Protein AF-A0A0A2M6W3-F1 (afdb_monomer_lite)

Secondary structure (DSSP, 8-state):
------------HHHHHHHHHHHHHHHHHTTEEEEEEEETTEEEEEEEETTEEEEEEEEE-SSHHHHHHHHHHHHHHHHHHHHHHHHHHHHHHHHHHHHHHHHHHHHTSPPHHHHHTT-

Radius of gyration: 24.62 Å; chains: 1; bounding box: 58×24×76 Å

pLDDT: mean 80.93, std 17.04, range [29.39, 97.0]

Foldseek 3Di:
DDDDDPPPPDCDPVCLVVLVVVLVVLCVVVQWDWDWDDDQQKIKIFIDHPNHTPDIDIAGDPDNVVSSSVVSVVSSVVSVVVVVVVVVVVVVVVVVVVVVVVVVVVVPDDDPVRVVVPD

Structure (mmCIF, N/CA/C/O backbone):
data_AF-A0A0A2M6W3-F1
#
_entry.id   AF-A0A0A2M6W3-F1
#
loop_
_atom_site.group_PDB
_atom_site.id
_atom_site.type_symbol
_atom_site.label_atom_id
_atom_site.label_alt_id
_a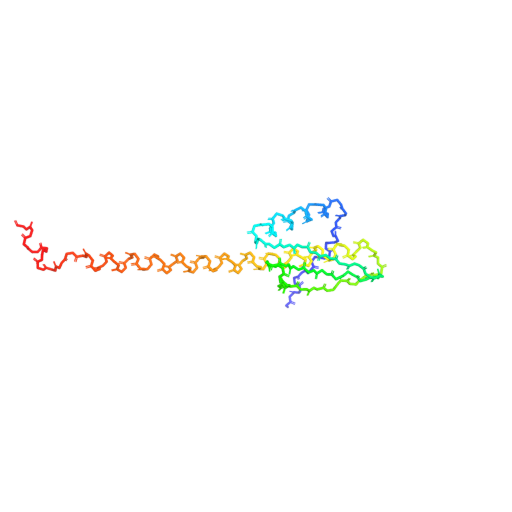tom_site.label_comp_id
_atom_site.label_asym_id
_atom_site.label_entity_id
_atom_site.label_seq_id
_atom_site.pdbx_PDB_ins_code
_atom_site.Cartn_x
_atom_site.Cartn_y
_atom_site.Cartn_z
_atom_site.occupancy
_atom_site.B_iso_or_equiv
_atom_site.auth_seq_id
_atom_site.auth_comp_id
_atom_site.auth_asym_id
_atom_site.auth_atom_id
_atom_site.pdbx_PDB_model_num
ATOM 1 N N . MET A 1 1 ? 28.225 7.339 16.001 1.00 35.69 1 MET A N 1
ATOM 2 C CA . MET A 1 1 ? 26.813 7.224 15.587 1.00 35.69 1 MET A CA 1
ATOM 3 C C . MET A 1 1 ? 26.833 6.336 14.357 1.00 35.69 1 MET A C 1
ATOM 5 O O . MET A 1 1 ? 27.232 6.792 13.294 1.00 35.69 1 MET A O 1
ATOM 9 N N . GLU A 1 2 ? 26.630 5.038 14.554 1.00 29.41 2 GLU A N 1
ATOM 10 C CA . GLU A 1 2 ? 26.748 4.048 13.483 1.00 29.41 2 GLU A CA 1
ATOM 11 C C . GLU A 1 2 ? 25.513 4.135 12.583 1.00 29.41 2 GLU A C 1
ATOM 13 O O . GLU A 1 2 ? 24.378 4.094 13.060 1.00 29.41 2 GLU A O 1
ATOM 18 N N . LEU A 1 3 ? 25.743 4.314 11.279 1.00 31.62 3 LEU A N 1
ATOM 19 C CA . LEU A 1 3 ? 24.726 4.156 10.247 1.00 31.62 3 LEU A CA 1
ATOM 20 C C . LEU A 1 3 ? 24.289 2.691 10.261 1.00 31.62 3 LEU A C 1
ATOM 22 O O . LEU A 1 3 ? 24.940 1.840 9.658 1.00 31.62 3 LEU A O 1
ATOM 26 N N . HIS A 1 4 ? 23.201 2.395 10.970 1.00 29.39 4 HIS A N 1
ATOM 27 C CA . HIS A 1 4 ? 22.538 1.110 10.834 1.00 29.39 4 HIS A CA 1
ATOM 28 C C . HIS A 1 4 ? 22.163 0.921 9.363 1.00 29.39 4 HIS A C 1
ATOM 30 O O . HIS A 1 4 ? 21.438 1.716 8.765 1.00 29.39 4 HIS A O 1
ATOM 36 N N . SER A 1 5 ? 22.763 -0.123 8.804 1.00 35.66 5 SER A N 1
ATOM 37 C CA . SER A 1 5 ? 22.627 -0.657 7.460 1.00 35.66 5 SER A CA 1
ATOM 38 C C . SER A 1 5 ? 21.225 -0.480 6.879 1.00 35.66 5 SER A C 1
ATOM 40 O O . SER A 1 5 ? 20.298 -1.219 7.215 1.00 35.66 5 SER A O 1
ATOM 42 N N . VAL A 1 6 ? 21.094 0.430 5.912 1.00 36.81 6 VAL A N 1
ATOM 43 C CA . VAL A 1 6 ? 20.146 0.214 4.819 1.00 36.81 6 VAL A CA 1
ATOM 44 C C . VAL A 1 6 ? 20.698 -0.994 4.073 1.00 36.81 6 VAL A C 1
ATOM 46 O O . VAL A 1 6 ? 21.624 -0.863 3.275 1.00 36.81 6 VAL A O 1
ATOM 49 N N . ASN A 1 7 ? 20.223 -2.190 4.425 1.00 35.59 7 ASN A N 1
ATOM 50 C CA . ASN A 1 7 ? 20.532 -3.393 3.672 1.00 35.59 7 ASN A CA 1
ATOM 51 C C . ASN A 1 7 ? 20.148 -3.120 2.214 1.00 35.59 7 ASN A C 1
ATOM 53 O O . ASN A 1 7 ? 18.969 -3.030 1.877 1.00 35.59 7 ASN A O 1
ATOM 57 N N . ASN A 1 8 ? 21.160 -2.986 1.351 1.00 40.25 8 ASN A N 1
ATOM 58 C CA . ASN A 1 8 ? 21.045 -3.098 -0.102 1.00 40.25 8 ASN A CA 1
ATOM 59 C C . ASN A 1 8 ? 20.730 -4.561 -0.462 1.00 40.25 8 ASN A C 1
ATOM 61 O O . ASN A 1 8 ? 21.446 -5.210 -1.224 1.00 40.25 8 ASN A O 1
ATOM 65 N N . GLU A 1 9 ? 19.677 -5.116 0.132 1.00 41.66 9 GLU A N 1
ATOM 66 C CA . GLU A 1 9 ? 19.131 -6.399 -0.269 1.00 41.66 9 GLU A CA 1
ATOM 67 C C . GLU A 1 9 ? 18.377 -6.158 -1.570 1.00 41.66 9 GLU A C 1
ATOM 69 O O . GLU A 1 9 ? 17.211 -5.766 -1.607 1.00 41.66 9 GLU A O 1
ATOM 74 N N . TYR A 1 10 ? 19.101 -6.327 -2.673 1.00 51.00 10 TYR A N 1
ATOM 75 C CA . TYR A 1 10 ? 18.499 -6.494 -3.980 1.00 51.00 10 TYR A CA 1
ATOM 76 C C . TYR A 1 10 ? 17.445 -7.596 -3.864 1.00 51.00 10 TYR A C 1
ATOM 78 O O . TYR A 1 10 ? 17.791 -8.747 -3.598 1.00 51.00 10 TYR A O 1
ATOM 86 N N . VAL A 1 11 ? 16.171 -7.241 -4.055 1.00 52.31 11 VAL A N 1
ATOM 87 C CA . VAL A 1 11 ? 15.075 -8.213 -4.137 1.00 52.31 11 VAL A CA 1
ATOM 88 C C . VAL A 1 11 ? 15.461 -9.219 -5.214 1.00 52.31 11 VAL A C 1
ATOM 90 O O . VAL A 1 11 ? 15.541 -8.872 -6.399 1.00 52.31 11 VAL A O 1
ATOM 93 N N . ARG A 1 12 ? 15.760 -10.461 -4.815 1.00 56.00 12 ARG A N 1
ATOM 94 C CA . ARG A 1 12 ? 16.015 -11.531 -5.782 1.00 56.00 12 ARG A CA 1
ATOM 95 C C . ARG A 1 12 ? 14.742 -11.676 -6.608 1.00 56.00 12 ARG A C 1
ATOM 97 O O . ARG A 1 12 ? 13.654 -11.671 -6.048 1.00 56.00 12 ARG A O 1
ATOM 104 N N . LEU A 1 13 ? 14.846 -11.822 -7.930 1.00 56.00 13 LEU A N 1
ATOM 105 C CA . LEU A 1 13 ? 13.667 -11.922 -8.809 1.00 56.00 13 LEU A CA 1
ATOM 106 C C . LEU A 1 13 ? 12.650 -12.983 -8.337 1.00 56.00 13 LEU A C 1
ATOM 108 O O . LEU A 1 13 ? 11.453 -12.772 -8.481 1.00 56.00 13 LEU A O 1
ATOM 112 N N . GLY A 1 14 ? 13.109 -14.069 -7.700 1.00 60.69 14 GLY A N 1
ATOM 113 C CA . GLY A 1 14 ? 12.237 -15.093 -7.104 1.00 60.69 14 GLY A CA 1
ATOM 114 C C . GLY A 1 14 ? 11.420 -14.639 -5.882 1.00 60.69 14 GLY A C 1
ATOM 115 O O . GLY A 1 14 ? 10.423 -15.267 -5.547 1.00 60.69 14 GLY A O 1
ATOM 116 N N . GLU A 1 15 ? 11.796 -13.544 -5.224 1.00 73.50 15 GLU A N 1
ATOM 117 C CA . GLU A 1 15 ? 11.061 -12.943 -4.102 1.00 73.50 15 GLU A CA 1
ATOM 118 C C . GLU A 1 15 ? 10.082 -11.858 -4.566 1.00 73.50 15 GLU A C 1
ATOM 120 O O . GLU A 1 15 ? 9.157 -11.508 -3.831 1.00 73.50 15 GLU A O 1
ATOM 125 N N . LEU A 1 16 ? 10.232 -11.355 -5.797 1.00 81.25 16 LEU A N 1
ATOM 126 C CA . LEU A 1 16 ? 9.364 -10.312 -6.337 1.00 81.25 16 LEU A CA 1
ATOM 127 C C . LEU A 1 16 ? 7.908 -10.784 -6.414 1.00 81.25 16 LEU A C 1
ATOM 129 O O . LEU A 1 16 ? 7.019 -10.056 -5.985 1.00 81.25 16 LEU A O 1
ATOM 133 N N . ASP A 1 17 ? 7.655 -12.012 -6.870 1.00 84.62 17 ASP A N 1
ATOM 134 C CA . ASP A 1 17 ? 6.296 -12.570 -6.942 1.00 84.62 17 ASP A CA 1
ATOM 135 C C . ASP A 1 17 ? 5.624 -12.638 -5.565 1.00 84.62 17 ASP A C 1
ATOM 137 O O . ASP A 1 17 ? 4.432 -12.339 -5.423 1.00 84.62 17 ASP A O 1
ATOM 141 N N . LYS A 1 18 ? 6.400 -12.962 -4.524 1.00 86.12 18 LYS A N 1
ATOM 142 C CA . LYS A 1 18 ? 5.925 -12.954 -3.139 1.00 86.12 18 LYS A CA 1
ATOM 143 C C . LYS A 1 18 ? 5.550 -11.537 -2.704 1.00 86.12 18 LYS A C 1
ATOM 145 O O . LYS A 1 18 ? 4.439 -11.336 -2.218 1.00 86.12 18 LYS A O 1
ATOM 150 N N . VAL A 1 19 ? 6.419 -10.553 -2.943 1.00 87.06 19 VAL A N 1
ATOM 151 C CA . VAL A 1 19 ? 6.155 -9.139 -2.615 1.00 87.06 19 VAL A CA 1
ATOM 152 C C . VAL A 1 19 ? 4.925 -8.614 -3.363 1.00 87.06 19 VAL A C 1
ATOM 154 O O . VAL A 1 19 ? 4.074 -7.945 -2.775 1.00 87.06 19 VAL A O 1
ATOM 157 N N . VAL A 1 20 ? 4.783 -8.947 -4.648 1.00 90.50 20 VAL A N 1
ATOM 158 C CA . VAL A 1 20 ? 3.620 -8.582 -5.470 1.00 90.50 20 VAL A CA 1
ATOM 159 C C . VAL A 1 20 ? 2.335 -9.171 -4.882 1.00 90.50 20 VAL A C 1
ATOM 161 O O . VAL A 1 20 ? 1.325 -8.467 -4.771 1.00 90.50 20 VAL A O 1
ATOM 164 N N . SER A 1 21 ? 2.371 -10.448 -4.490 1.00 91.69 21 SER A N 1
ATOM 165 C CA . SER A 1 21 ? 1.244 -11.140 -3.860 1.00 91.69 21 SER A CA 1
ATOM 166 C C . SER A 1 21 ? 0.859 -10.497 -2.524 1.00 91.69 21 SER A C 1
ATOM 168 O O . SER A 1 21 ? -0.307 -10.157 -2.313 1.00 91.69 21 SER A O 1
ATOM 170 N N . GLU A 1 22 ? 1.836 -10.224 -1.656 1.00 91.50 22 GLU A N 1
ATOM 171 C CA . GLU A 1 22 ? 1.625 -9.544 -0.373 1.00 91.50 22 GLU A CA 1
ATOM 172 C C . GLU A 1 22 ? 1.011 -8.152 -0.554 1.00 91.50 22 GLU A C 1
ATOM 174 O O . GLU A 1 22 ? 0.005 -7.831 0.085 1.00 91.50 22 GLU A O 1
ATOM 179 N N . CYS A 1 23 ? 1.549 -7.347 -1.476 1.00 94.25 23 CYS A N 1
ATOM 180 C CA . CYS A 1 23 ? 1.001 -6.030 -1.796 1.00 94.25 23 CYS A CA 1
ATOM 181 C C . CYS A 1 23 ? -0.465 -6.124 -2.229 1.00 94.25 23 CYS A C 1
ATOM 183 O O . CYS A 1 23 ? -1.290 -5.323 -1.793 1.00 94.25 23 CYS A O 1
ATOM 185 N N . ARG A 1 24 ? -0.819 -7.117 -3.055 1.00 93.88 24 ARG A N 1
ATOM 186 C CA . ARG A 1 24 ? -2.203 -7.330 -3.502 1.00 93.88 24 ARG A CA 1
ATOM 187 C C . ARG A 1 24 ? -3.126 -7.687 -2.337 1.00 93.88 24 ARG A C 1
ATOM 189 O O . ARG A 1 24 ? -4.220 -7.136 -2.238 1.00 93.88 24 ARG A O 1
ATOM 196 N N . VAL A 1 25 ? -2.689 -8.573 -1.443 1.00 94.62 25 VAL A N 1
ATOM 197 C CA . VAL A 1 25 ? -3.467 -8.967 -0.258 1.00 94.62 25 VAL A CA 1
ATOM 198 C C . VAL A 1 25 ? -3.705 -7.772 0.665 1.00 94.62 25 VAL A C 1
ATOM 200 O O . VAL A 1 25 ? -4.836 -7.556 1.103 1.00 94.62 25 VAL A O 1
ATOM 203 N N . ILE A 1 26 ? -2.670 -6.979 0.954 1.00 93.06 26 ILE A N 1
ATOM 204 C CA . ILE A 1 26 ? -2.790 -5.811 1.837 1.00 93.06 26 ILE A CA 1
ATOM 205 C C . ILE A 1 26 ? -3.657 -4.727 1.187 1.00 93.06 26 ILE A C 1
ATOM 207 O O . ILE A 1 26 ? -4.553 -4.193 1.838 1.00 93.06 26 ILE A O 1
ATOM 211 N N . ALA A 1 27 ? -3.455 -4.442 -0.102 1.00 93.50 27 ALA A N 1
ATOM 212 C CA . ALA A 1 27 ? -4.272 -3.476 -0.828 1.00 93.50 27 ALA A CA 1
ATOM 213 C C . ALA A 1 27 ? -5.759 -3.862 -0.807 1.00 93.50 27 ALA A C 1
ATOM 215 O O . ALA A 1 27 ? -6.591 -3.018 -0.485 1.00 93.50 27 ALA A O 1
ATOM 216 N N . ASN A 1 28 ? -6.092 -5.141 -1.021 1.00 93.38 28 ASN A N 1
ATOM 217 C CA . ASN A 1 28 ? -7.470 -5.630 -0.919 1.00 93.38 28 ASN A CA 1
ATOM 218 C C . ASN A 1 28 ? -8.063 -5.420 0.482 1.00 93.38 28 ASN A C 1
ATOM 220 O O . ASN A 1 28 ? -9.197 -4.962 0.599 1.00 93.38 28 ASN A O 1
ATOM 224 N N . LYS A 1 29 ? -7.298 -5.694 1.549 1.00 92.62 29 LYS A N 1
ATOM 225 C CA . LYS A 1 29 ? -7.741 -5.437 2.933 1.00 92.62 29 LYS A CA 1
ATOM 226 C C . LYS A 1 29 ? -8.038 -3.957 3.186 1.00 92.62 29 LYS A C 1
ATOM 228 O O . LYS A 1 29 ? -8.940 -3.642 3.954 1.00 92.62 29 LYS A O 1
ATOM 233 N N . LEU A 1 30 ? -7.297 -3.061 2.538 1.00 91.38 30 LEU A N 1
ATOM 234 C CA . LEU A 1 30 ? -7.487 -1.612 2.623 1.00 91.38 30 LEU A CA 1
ATOM 235 C C . LEU A 1 30 ? -8.474 -1.063 1.577 1.00 91.38 30 LEU A C 1
ATOM 237 O O . LEU A 1 30 ? -8.659 0.149 1.504 1.00 91.38 30 LEU A O 1
ATOM 241 N N . SER A 1 31 ? -9.108 -1.922 0.768 1.00 94.12 31 SER A N 1
ATOM 242 C CA . SER A 1 31 ? -9.961 -1.518 -0.364 1.00 94.12 31 SER A CA 1
ATOM 243 C C . SER A 1 31 ? -9.257 -0.566 -1.346 1.00 94.12 31 SER A C 1
ATOM 245 O O . SER A 1 31 ? -9.857 0.357 -1.898 1.00 94.12 31 SER A O 1
ATOM 247 N N . LEU A 1 32 ? -7.956 -0.783 -1.548 1.00 95.31 32 LEU A N 1
ATOM 248 C CA . LEU A 1 32 ? -7.111 -0.016 -2.454 1.00 95.31 32 LEU A CA 1
ATOM 249 C C . LEU A 1 32 ? -6.876 -0.772 -3.759 1.00 95.31 32 LEU A C 1
ATOM 251 O O . LEU A 1 32 ? -6.626 -1.975 -3.774 1.00 95.31 32 LEU A O 1
ATOM 255 N N . ILE A 1 33 ? -6.866 -0.029 -4.862 1.00 95.44 33 ILE A N 1
ATOM 256 C CA . ILE A 1 33 ? -6.491 -0.527 -6.183 1.00 95.44 33 ILE A CA 1
ATOM 257 C C . ILE A 1 33 ? -5.089 -0.020 -6.510 1.00 95.44 33 ILE A C 1
ATOM 259 O O . ILE A 1 33 ? -4.852 1.189 -6.554 1.00 95.44 33 ILE A O 1
ATOM 263 N N . ILE A 1 34 ? -4.171 -0.948 -6.781 1.00 95.44 34 ILE A N 1
ATOM 264 C CA . ILE A 1 34 ? -2.831 -0.641 -7.290 1.00 95.44 34 ILE A CA 1
ATOM 265 C C . ILE A 1 34 ? -2.928 -0.513 -8.813 1.00 95.44 34 ILE A C 1
ATOM 267 O O . ILE A 1 34 ? -3.339 -1.445 -9.501 1.00 95.44 34 ILE A O 1
ATOM 271 N N . SER A 1 35 ? -2.557 0.639 -9.362 1.00 94.25 35 SER A N 1
ATOM 272 C CA . SER A 1 35 ? -2.466 0.875 -10.808 1.00 94.25 35 SER A CA 1
ATOM 273 C C . SER A 1 35 ? -1.105 1.460 -11.142 1.00 94.25 35 SER A C 1
ATOM 275 O O . SER A 1 35 ? -0.572 2.245 -10.368 1.00 94.25 35 SER A O 1
ATOM 277 N N . TRP A 1 36 ? -0.546 1.148 -12.304 1.00 94.31 36 TRP A N 1
ATOM 278 C CA . TRP A 1 36 ? 0.710 1.752 -12.737 1.00 94.31 36 TRP A CA 1
ATOM 279 C C . TRP A 1 36 ? 0.747 1.945 -14.249 1.00 94.31 36 TRP A C 1
ATOM 281 O O . TRP A 1 36 ? 0.007 1.308 -14.996 1.00 94.31 36 TRP A O 1
ATOM 291 N N . ARG A 1 37 ? 1.600 2.865 -14.696 1.00 93.38 37 ARG A N 1
ATOM 292 C CA . ARG A 1 37 ? 1.918 3.106 -16.106 1.00 93.38 37 ARG A CA 1
ATOM 293 C C . ARG A 1 37 ? 3.428 3.194 -16.266 1.00 93.38 37 ARG A C 1
ATOM 295 O O . ARG A 1 37 ? 4.094 3.784 -15.420 1.00 93.38 37 ARG A O 1
ATOM 302 N N . ILE A 1 38 ? 3.958 2.662 -17.360 1.00 89.56 38 ILE A N 1
ATOM 303 C CA . ILE A 1 38 ? 5.380 2.777 -17.701 1.00 89.56 38 ILE A CA 1
ATOM 304 C C . ILE A 1 38 ? 5.526 3.680 -18.921 1.00 89.56 38 ILE A C 1
ATOM 306 O O . ILE A 1 38 ? 4.820 3.524 -19.915 1.00 89.56 38 ILE A O 1
ATOM 310 N N . LYS A 1 39 ? 6.461 4.629 -18.846 1.00 88.81 39 LYS A N 1
ATOM 311 C CA . LYS A 1 39 ? 6.893 5.460 -19.971 1.00 88.81 39 LYS A CA 1
ATOM 312 C C . LYS A 1 39 ? 8.418 5.489 -19.998 1.00 88.81 39 LYS A C 1
ATOM 314 O O . LYS A 1 39 ? 9.047 6.076 -19.121 1.00 88.81 39 LYS A O 1
ATOM 319 N N . LYS A 1 40 ? 9.016 4.897 -21.036 1.00 87.00 40 LYS A N 1
ATOM 320 C CA . LYS A 1 40 ? 10.477 4.741 -21.165 1.00 87.00 40 LYS A CA 1
ATOM 321 C C . LYS A 1 40 ? 11.066 4.040 -19.926 1.00 87.00 40 LYS A C 1
ATOM 323 O O . LYS A 1 40 ? 10.723 2.897 -19.661 1.00 87.00 40 LYS A O 1
ATOM 328 N N . ARG A 1 41 ? 11.926 4.738 -19.180 1.00 88.44 41 ARG A N 1
ATOM 329 C CA . ARG A 1 41 ? 12.655 4.266 -17.992 1.00 88.44 41 ARG A CA 1
ATOM 330 C C . ARG A 1 41 ? 11.950 4.589 -16.672 1.00 88.44 41 ARG A C 1
ATOM 332 O O . ARG A 1 41 ? 12.522 4.376 -15.611 1.00 88.44 41 ARG A O 1
ATOM 339 N N . THR A 1 42 ? 10.728 5.121 -16.732 1.00 90.75 42 THR A N 1
ATOM 340 C CA . THR A 1 42 ? 9.982 5.575 -15.556 1.00 90.75 42 THR A CA 1
ATOM 341 C C . THR A 1 42 ? 8.655 4.836 -15.438 1.00 90.75 42 THR A C 1
ATOM 343 O O . THR A 1 42 ? 7.845 4.853 -16.368 1.00 90.75 42 THR A O 1
ATOM 346 N N . ALA A 1 43 ? 8.406 4.229 -14.279 1.00 93.69 43 ALA A N 1
ATOM 347 C CA . ALA A 1 43 ? 7.091 3.759 -13.862 1.00 93.69 43 ALA A CA 1
ATOM 348 C C . ALA A 1 43 ? 6.437 4.799 -12.948 1.00 93.69 43 ALA A C 1
ATOM 350 O O . ALA A 1 43 ? 7.032 5.221 -11.963 1.00 93.69 43 ALA A O 1
ATOM 351 N N . THR A 1 44 ? 5.202 5.189 -13.245 1.00 95.56 44 THR A N 1
ATOM 352 C CA . THR A 1 44 ? 4.346 5.915 -12.301 1.00 95.56 44 THR A CA 1
ATOM 353 C C . THR A 1 44 ? 3.345 4.932 -11.721 1.00 95.56 44 THR A C 1
ATOM 355 O O . THR A 1 44 ? 2.595 4.313 -12.477 1.00 95.56 44 THR A O 1
ATOM 358 N N . VAL A 1 45 ? 3.290 4.825 -10.401 1.00 96.75 45 VAL A N 1
ATOM 359 C CA . VAL A 1 45 ? 2.310 4.009 -9.682 1.00 96.75 45 VAL A CA 1
ATOM 360 C C . VAL A 1 45 ? 1.307 4.902 -8.961 1.00 96.75 45 VAL A C 1
ATOM 362 O O . VAL A 1 45 ? 1.618 6.025 -8.565 1.00 96.75 45 VAL A O 1
ATOM 365 N N . PHE A 1 46 ? 0.100 4.381 -8.796 1.00 96.75 46 PHE A N 1
ATOM 366 C CA . PHE A 1 46 ? -1.030 5.016 -8.149 1.00 96.75 46 PHE A CA 1
ATOM 367 C C . PHE A 1 46 ? -1.689 4.000 -7.217 1.00 96.75 46 PHE A C 1
ATOM 369 O O . PHE A 1 46 ? -1.993 2.881 -7.637 1.00 96.75 46 PHE A O 1
ATOM 376 N N . LEU A 1 47 ? -1.968 4.406 -5.983 1.00 96.69 47 LEU A N 1
ATOM 377 C CA . LEU A 1 47 ? -2.944 3.729 -5.135 1.00 96.69 47 LEU A CA 1
ATOM 378 C C . LEU A 1 47 ? -4.247 4.508 -5.199 1.00 96.69 47 LEU A C 1
ATOM 380 O O . LEU A 1 47 ? -4.252 5.732 -5.030 1.00 96.69 47 LEU A O 1
ATOM 384 N N . LYS A 1 48 ? -5.349 3.803 -5.449 1.00 95.94 48 LYS A N 1
ATOM 385 C CA . LYS A 1 48 ? -6.676 4.403 -5.565 1.00 95.94 48 LYS A CA 1
ATOM 386 C C . LYS A 1 48 ? -7.628 3.849 -4.519 1.00 95.94 48 LYS A C 1
ATOM 388 O O . LYS A 1 48 ? -7.710 2.637 -4.364 1.00 95.94 48 LYS A O 1
ATOM 393 N N . TYR A 1 49 ? -8.382 4.728 -3.872 1.00 94.44 49 TYR A N 1
ATOM 394 C CA . TYR A 1 49 ? -9.500 4.389 -2.995 1.00 94.44 49 TYR A CA 1
ATOM 395 C C . TYR A 1 49 ? -10.772 4.990 -3.591 1.00 94.44 49 TYR A C 1
ATOM 397 O O . TYR A 1 49 ? -10.798 6.187 -3.876 1.00 94.44 49 TYR A O 1
ATOM 405 N N . ASN A 1 50 ? -11.804 4.178 -3.833 1.00 92.56 50 ASN A N 1
ATOM 406 C CA . ASN A 1 50 ? -13.062 4.623 -4.455 1.00 92.56 50 ASN A CA 1
ATOM 407 C C . ASN A 1 50 ? -12.861 5.469 -5.732 1.00 92.56 50 ASN A C 1
ATOM 409 O O . ASN A 1 50 ? -13.522 6.480 -5.938 1.00 92.56 50 ASN A O 1
ATOM 413 N N . GLY A 1 51 ? -11.897 5.090 -6.577 1.00 90.44 51 GLY A N 1
ATOM 414 C CA . GLY A 1 51 ? -11.579 5.804 -7.821 1.00 90.44 51 GLY A CA 1
ATOM 415 C C . GLY A 1 51 ? -10.680 7.039 -7.664 1.00 90.44 51 GLY A C 1
ATOM 416 O O . GLY A 1 51 ? -10.099 7.484 -8.655 1.00 90.44 51 GLY A O 1
ATOM 417 N N . HIS A 1 52 ? -10.472 7.541 -6.446 1.00 94.19 52 HIS A N 1
ATOM 418 C CA . HIS A 1 52 ? -9.597 8.680 -6.168 1.00 94.19 52 HIS A CA 1
ATOM 419 C C . HIS A 1 52 ? -8.163 8.235 -5.892 1.00 94.19 52 HIS A C 1
ATOM 421 O O . HIS A 1 52 ? -7.935 7.245 -5.201 1.00 94.19 52 HIS A O 1
ATOM 427 N N . ILE A 1 53 ? -7.186 8.981 -6.408 1.00 95.81 53 ILE A N 1
ATOM 428 C CA . ILE A 1 53 ? -5.764 8.725 -6.152 1.00 95.81 53 ILE A CA 1
ATOM 429 C C . ILE A 1 53 ? -5.444 9.177 -4.726 1.00 95.81 53 ILE A C 1
ATOM 431 O O . ILE A 1 53 ? -5.530 10.362 -4.420 1.00 95.81 53 ILE A O 1
ATOM 435 N N . VAL A 1 54 ? -5.060 8.232 -3.869 1.00 95.19 54 VAL A N 1
ATOM 436 C CA . VAL A 1 54 ? -4.659 8.504 -2.477 1.00 95.19 54 VAL A CA 1
ATOM 437 C C . VAL A 1 54 ? -3.147 8.538 -2.298 1.00 95.19 54 VAL A C 1
ATOM 439 O O . VAL A 1 54 ? -2.659 9.073 -1.306 1.00 95.19 54 VAL A O 1
ATOM 442 N N . TRP A 1 55 ? -2.409 7.959 -3.245 1.00 97.00 55 TRP A N 1
ATOM 443 C CA . TRP A 1 55 ? -0.956 8.014 -3.299 1.00 97.00 55 TRP A CA 1
ATOM 444 C C . TRP A 1 55 ? -0.477 7.841 -4.735 1.00 97.00 55 TRP A C 1
ATOM 446 O O . TRP A 1 55 ? -1.059 7.076 -5.508 1.00 97.00 55 TRP A O 1
ATOM 456 N N . GLN A 1 56 ? 0.593 8.545 -5.082 1.00 96.75 56 GLN A N 1
ATOM 457 C CA . GLN A 1 56 ? 1.232 8.481 -6.386 1.00 96.75 56 GLN A CA 1
ATOM 458 C C . GLN A 1 56 ? 2.739 8.609 -6.206 1.00 96.75 56 GLN A C 1
ATOM 460 O O . GLN A 1 56 ? 3.197 9.489 -5.480 1.00 96.75 56 GLN A O 1
ATOM 465 N N . ASN A 1 57 ? 3.508 7.786 -6.918 1.00 96.81 57 ASN A N 1
ATOM 466 C CA . ASN A 1 57 ? 4.960 7.922 -6.947 1.00 96.81 57 ASN A CA 1
ATOM 467 C C . ASN A 1 57 ? 5.550 7.520 -8.305 1.00 96.81 57 ASN A C 1
ATOM 469 O O . ASN A 1 57 ? 4.927 6.788 -9.077 1.00 96.81 57 ASN A O 1
ATOM 473 N N . ASN A 1 58 ? 6.747 8.024 -8.600 1.00 95.50 58 ASN A N 1
ATOM 474 C CA . ASN A 1 58 ? 7.502 7.729 -9.811 1.00 95.50 58 ASN A CA 1
ATOM 475 C C . ASN A 1 58 ? 8.788 6.975 -9.460 1.00 95.50 58 ASN A C 1
ATOM 477 O O . ASN A 1 58 ? 9.549 7.404 -8.600 1.00 95.50 58 ASN A O 1
ATOM 481 N N . PHE A 1 59 ? 9.066 5.902 -10.192 1.00 93.12 59 PHE A N 1
ATOM 482 C CA . PHE A 1 59 ? 10.276 5.099 -10.071 1.00 93.12 59 PHE A CA 1
ATOM 483 C C . PHE A 1 59 ? 11.009 5.116 -11.403 1.00 93.12 59 PHE A C 1
ATOM 485 O O . PHE A 1 59 ? 10.448 4.707 -12.417 1.00 93.12 59 PHE A O 1
ATOM 492 N N . THR A 1 60 ? 12.252 5.591 -11.407 1.00 91.81 60 THR A N 1
ATOM 493 C CA . THR A 1 60 ? 13.076 5.678 -12.619 1.00 91.81 60 THR A CA 1
ATOM 494 C C . THR A 1 60 ? 14.328 4.837 -12.452 1.00 91.81 60 THR A C 1
ATOM 496 O O . THR A 1 60 ? 15.013 4.941 -11.436 1.00 91.81 60 THR A O 1
ATOM 499 N N . ASN A 1 61 ? 14.627 4.003 -13.444 1.00 90.94 61 ASN A N 1
ATOM 500 C CA . ASN A 1 61 ? 15.870 3.246 -13.498 1.00 90.94 61 ASN A CA 1
ATOM 501 C C . ASN A 1 61 ? 16.219 2.896 -14.950 1.00 90.94 61 ASN A C 1
ATOM 503 O O . ASN A 1 61 ? 15.332 2.684 -15.778 1.00 90.94 61 ASN A O 1
ATOM 507 N N . ASP A 1 62 ? 17.511 2.807 -15.249 1.00 87.81 62 ASP A N 1
ATOM 508 C CA . ASP A 1 62 ? 17.994 2.420 -16.574 1.00 87.81 62 ASP A CA 1
ATOM 509 C C . ASP A 1 62 ? 17.686 0.959 -16.914 1.00 87.81 62 ASP A C 1
ATOM 511 O O . ASP A 1 62 ? 17.524 0.620 -18.087 1.00 87.81 62 ASP A O 1
ATOM 515 N N . MET A 1 63 ? 17.537 0.111 -15.894 1.00 84.38 63 MET A N 1
ATOM 516 C CA . MET A 1 63 ? 17.182 -1.294 -16.036 1.00 84.38 63 MET A CA 1
ATOM 517 C C . MET A 1 63 ? 15.681 -1.517 -15.768 1.00 84.38 63 MET A C 1
ATOM 519 O O . MET A 1 63 ? 15.218 -1.268 -14.652 1.00 84.38 63 MET A O 1
ATOM 523 N N . PRO A 1 64 ? 14.901 -2.051 -16.731 1.00 80.62 64 PRO A N 1
ATOM 524 C CA . PRO A 1 64 ? 13.451 -2.221 -16.578 1.00 80.62 64 PRO A CA 1
ATOM 525 C C . PRO A 1 64 ? 13.024 -3.093 -15.390 1.00 80.62 64 PRO A C 1
ATOM 527 O O . PRO A 1 64 ? 12.046 -2.783 -14.716 1.00 80.62 64 PRO A O 1
ATOM 530 N N . HIS A 1 65 ? 13.761 -4.167 -15.095 1.00 81.62 65 HIS A N 1
ATOM 531 C CA . HIS A 1 65 ? 13.449 -5.037 -13.957 1.00 81.62 65 HIS A CA 1
ATOM 532 C C . HIS A 1 65 ? 13.686 -4.326 -12.614 1.00 81.62 65 HIS A C 1
ATOM 534 O O . HIS A 1 65 ? 12.897 -4.494 -11.689 1.00 81.62 65 HIS A O 1
ATOM 540 N N . MET A 1 66 ? 14.696 -3.451 -12.529 1.00 85.25 66 MET A N 1
ATOM 541 C CA . MET A 1 66 ? 14.937 -2.628 -11.340 1.00 85.25 66 MET A CA 1
ATOM 542 C C . MET A 1 66 ? 13.819 -1.608 -11.116 1.00 85.25 66 MET A C 1
ATOM 544 O O . MET A 1 66 ? 13.468 -1.331 -9.971 1.00 85.25 66 MET A O 1
ATOM 548 N N . VAL A 1 67 ? 13.208 -1.087 -12.188 1.00 87.69 67 VAL A N 1
ATOM 549 C CA . VAL A 1 67 ? 12.014 -0.232 -12.072 1.00 87.69 67 VAL A CA 1
ATOM 550 C C . VAL A 1 67 ? 10.876 -0.986 -11.378 1.00 87.69 67 VAL A C 1
ATOM 552 O O . VAL A 1 67 ? 10.250 -0.433 -10.477 1.00 87.69 67 VAL A O 1
ATOM 555 N N . LEU A 1 68 ? 10.629 -2.246 -11.756 1.00 86.00 68 LEU A N 1
ATOM 556 C CA .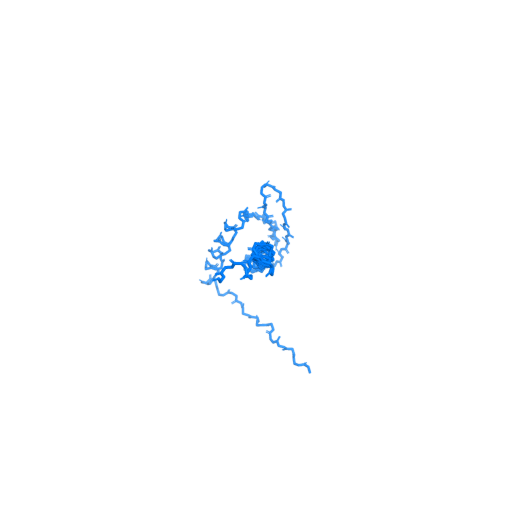 LEU A 1 68 ? 9.579 -3.071 -11.149 1.00 86.00 68 LEU A CA 1
ATOM 557 C C . LEU A 1 68 ? 9.870 -3.389 -9.679 1.00 86.00 68 LEU A C 1
ATOM 559 O O . LEU A 1 68 ? 8.978 -3.221 -8.846 1.00 86.00 68 LEU A O 1
ATOM 563 N N . CYS A 1 69 ? 11.103 -3.785 -9.349 1.00 87.00 69 CYS A N 1
ATOM 564 C CA . CYS A 1 69 ? 11.498 -4.051 -7.963 1.00 87.00 69 CYS A CA 1
ATOM 565 C C . CYS A 1 69 ? 11.313 -2.809 -7.082 1.00 87.00 69 CYS A C 1
ATOM 567 O O . CYS A 1 69 ? 10.653 -2.877 -6.047 1.00 87.00 69 CYS A O 1
ATOM 569 N N . ASN A 1 70 ? 11.817 -1.655 -7.530 1.00 88.81 70 ASN A N 1
ATOM 570 C CA . ASN A 1 70 ? 11.701 -0.399 -6.788 1.00 88.81 70 ASN A CA 1
ATOM 571 C C . ASN A 1 70 ? 10.240 0.036 -6.631 1.00 88.81 70 ASN A C 1
ATOM 573 O O . ASN A 1 70 ? 9.839 0.493 -5.560 1.00 88.81 70 ASN A O 1
ATOM 577 N N . MET A 1 71 ? 9.434 -0.137 -7.682 1.00 92.94 71 MET A N 1
ATOM 578 C CA . MET A 1 71 ? 8.012 0.184 -7.649 1.00 92.94 71 MET A CA 1
ATOM 579 C C . MET A 1 71 ? 7.279 -0.634 -6.585 1.00 92.94 71 MET A C 1
ATOM 581 O O . MET A 1 71 ? 6.561 -0.058 -5.769 1.00 92.94 71 MET A O 1
ATOM 585 N N . TYR A 1 72 ? 7.459 -1.956 -6.568 1.00 92.06 72 TYR A N 1
ATOM 586 C CA . TYR A 1 72 ? 6.777 -2.809 -5.596 1.00 92.06 72 TYR A CA 1
ATOM 587 C C . TYR A 1 72 ? 7.307 -2.633 -4.174 1.00 92.06 72 TYR A C 1
ATOM 589 O O . TYR A 1 72 ? 6.501 -2.637 -3.249 1.00 92.06 72 TYR A O 1
ATOM 597 N N . ALA A 1 73 ? 8.604 -2.373 -3.990 1.00 90.19 73 ALA A N 1
ATOM 598 C CA . ALA A 1 73 ? 9.149 -2.007 -2.684 1.00 90.19 73 ALA A CA 1
ATOM 599 C C . ALA A 1 73 ? 8.494 -0.724 -2.138 1.00 90.19 73 ALA A C 1
ATOM 601 O O . ALA A 1 73 ? 8.046 -0.685 -0.992 1.00 90.19 73 ALA A O 1
ATOM 602 N N . GLY A 1 74 ? 8.352 0.312 -2.972 1.00 91.19 74 GLY A N 1
ATOM 603 C CA . GLY A 1 74 ? 7.685 1.552 -2.568 1.00 91.19 74 GLY A CA 1
ATOM 604 C C . GLY A 1 74 ? 6.184 1.382 -2.304 1.00 91.19 74 GLY A C 1
ATOM 605 O O . GLY A 1 74 ? 5.660 1.951 -1.349 1.00 91.19 74 GLY A O 1
ATOM 606 N N . VAL A 1 75 ? 5.491 0.564 -3.105 1.00 94.75 75 VAL A N 1
ATOM 607 C CA . VAL A 1 75 ? 4.081 0.204 -2.858 1.00 94.75 75 VAL A CA 1
ATOM 608 C C . VAL A 1 75 ? 3.932 -0.529 -1.529 1.00 94.75 75 VAL A C 1
ATOM 610 O O . VAL A 1 75 ? 3.039 -0.203 -0.751 1.00 94.75 75 VAL A O 1
ATOM 613 N N . GLN A 1 76 ? 4.807 -1.493 -1.249 1.00 93.19 76 GLN A N 1
ATOM 614 C CA . GLN A 1 76 ? 4.780 -2.267 -0.015 1.00 93.19 76 GLN A CA 1
ATOM 615 C C . GLN A 1 76 ? 4.940 -1.357 1.211 1.00 93.19 76 GLN A C 1
ATOM 617 O O . GLN A 1 76 ? 4.150 -1.450 2.150 1.00 93.19 76 GLN A O 1
ATOM 622 N N . GLN A 1 77 ? 5.908 -0.437 1.179 1.00 90.81 77 GLN A N 1
ATOM 623 C CA . GLN A 1 77 ? 6.128 0.537 2.252 1.00 90.81 77 GLN A CA 1
ATOM 624 C C . GLN A 1 77 ? 4.894 1.415 2.502 1.00 90.81 77 GLN A C 1
ATOM 626 O O . GLN A 1 77 ? 4.462 1.564 3.646 1.00 90.81 77 GLN A O 1
ATOM 631 N N . GLU A 1 78 ? 4.289 1.958 1.443 1.00 94.81 78 GLU A N 1
ATOM 632 C CA . GLU A 1 78 ? 3.092 2.797 1.564 1.00 94.81 78 GLU A CA 1
ATOM 633 C C . GLU A 1 78 ? 1.887 2.011 2.111 1.00 94.81 78 GLU A C 1
ATOM 635 O O . GLU A 1 78 ? 1.148 2.501 2.968 1.00 94.81 78 GLU A O 1
ATOM 640 N N . LEU A 1 79 ? 1.691 0.768 1.662 1.00 93.56 79 LEU A N 1
ATOM 641 C CA . LEU A 1 79 ? 0.623 -0.099 2.162 1.00 93.56 79 LEU A CA 1
ATOM 642 C C . LEU A 1 79 ? 0.812 -0.454 3.643 1.00 93.56 79 LEU A C 1
ATOM 644 O O . LEU A 1 79 ? -0.164 -0.456 4.402 1.00 93.56 79 LEU A O 1
ATOM 648 N N . TYR A 1 80 ? 2.047 -0.715 4.080 1.00 91.94 80 TYR A N 1
ATOM 649 C CA . TYR A 1 80 ? 2.341 -0.947 5.494 1.00 91.94 80 TYR A CA 1
ATOM 650 C C . TYR A 1 80 ? 2.061 0.289 6.342 1.00 91.94 80 TYR A C 1
ATOM 652 O O . TYR A 1 80 ? 1.402 0.168 7.376 1.00 91.94 80 TYR A O 1
ATOM 660 N N . LYS A 1 81 ? 2.469 1.476 5.879 1.00 91.31 81 LYS A N 1
ATOM 661 C CA . LYS A 1 81 ? 2.178 2.742 6.560 1.00 91.31 81 LYS A CA 1
ATOM 662 C C . LYS A 1 81 ? 0.674 2.921 6.788 1.00 91.31 81 LYS A C 1
ATOM 664 O O . LYS A 1 81 ? 0.242 3.103 7.922 1.00 91.31 81 LYS A O 1
ATOM 669 N N . ARG A 1 82 ? -0.137 2.749 5.740 1.00 90.81 82 ARG A N 1
ATOM 670 C CA . ARG A 1 82 ? -1.606 2.855 5.831 1.00 90.81 82 ARG A CA 1
ATOM 671 C C . ARG A 1 82 ? -2.236 1.799 6.727 1.00 90.81 82 ARG A C 1
ATOM 673 O O . ARG A 1 82 ? -3.222 2.069 7.407 1.00 90.81 82 ARG A O 1
ATOM 680 N N . THR A 1 83 ? -1.679 0.591 6.733 1.00 90.75 83 THR A N 1
ATOM 681 C CA . THR A 1 83 ? -2.141 -0.479 7.624 1.00 90.75 83 THR A CA 1
ATOM 682 C C . THR A 1 83 ? -1.921 -0.096 9.086 1.00 90.75 83 THR A C 1
ATOM 684 O O . THR A 1 83 ? -2.818 -0.291 9.904 1.00 90.75 83 THR A O 1
ATOM 687 N N . MET A 1 84 ? -0.764 0.485 9.412 1.00 84.38 84 MET A N 1
ATOM 688 C CA . MET A 1 84 ? -0.469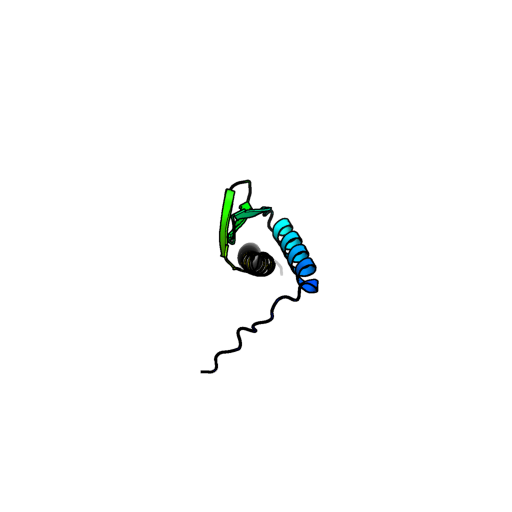 0.952 10.768 1.00 84.38 84 MET A CA 1
ATOM 689 C C . MET A 1 84 ? -1.371 2.119 11.174 1.00 84.38 84 MET A C 1
ATOM 691 O O . MET A 1 84 ? -2.004 2.045 12.223 1.00 84.38 84 MET A O 1
ATOM 695 N N . GLU A 1 85 ? -1.541 3.121 10.309 1.00 86.31 85 GLU A N 1
ATOM 696 C CA . GLU A 1 85 ? -2.459 4.247 10.547 1.00 86.31 85 GLU A CA 1
ATOM 697 C C . GLU A 1 85 ? -3.906 3.773 10.798 1.00 86.31 85 GLU A C 1
ATOM 699 O O . GLU A 1 85 ? -4.588 4.259 11.707 1.00 86.31 85 GLU A O 1
ATOM 704 N N . ASN A 1 86 ? -4.377 2.781 10.033 1.00 82.56 86 ASN A N 1
ATOM 705 C CA . ASN A 1 86 ? -5.706 2.199 10.215 1.00 82.56 86 ASN A CA 1
ATOM 706 C C . ASN A 1 86 ? -5.816 1.423 11.539 1.00 82.56 86 ASN A C 1
ATOM 708 O O . ASN A 1 86 ? -6.781 1.593 12.285 1.00 82.56 86 ASN A O 1
ATOM 712 N N . ASN A 1 87 ? -4.810 0.614 11.879 1.00 80.19 87 ASN A N 1
ATOM 713 C CA . ASN A 1 87 ? -4.782 -0.131 13.138 1.00 80.19 87 ASN A CA 1
ATOM 714 C C . ASN A 1 87 ? -4.755 0.798 14.358 1.00 80.19 87 ASN A C 1
ATOM 716 O O . ASN A 1 87 ? -5.450 0.540 15.340 1.00 80.19 87 ASN A O 1
ATOM 720 N N . GLU A 1 88 ? -4.009 1.901 14.295 1.00 78.75 88 GLU A N 1
ATOM 721 C CA . GLU A 1 88 ? -3.998 2.928 15.339 1.00 78.75 88 GLU A CA 1
ATOM 722 C C . GLU A 1 88 ? -5.351 3.630 15.470 1.00 78.75 88 GLU A C 1
ATOM 724 O O . GLU A 1 88 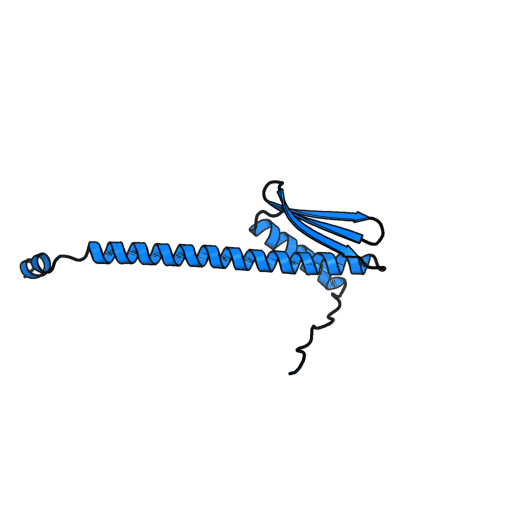? -5.816 3.891 16.582 1.00 78.75 88 GLU A O 1
ATOM 729 N N . SER A 1 89 ? -6.013 3.920 14.348 1.00 72.12 89 SER A N 1
ATOM 730 C CA . SER A 1 89 ? -7.373 4.466 14.341 1.00 72.12 89 SER A CA 1
ATOM 731 C C . SER A 1 89 ? -8.361 3.513 15.025 1.00 72.12 89 SER A C 1
ATOM 733 O O . SER A 1 89 ? -9.078 3.905 15.949 1.00 72.12 89 SER A O 1
ATOM 735 N N . ILE A 1 90 ? -8.326 2.229 14.658 1.00 74.44 90 ILE A N 1
ATOM 736 C CA . ILE A 1 90 ? -9.162 1.183 15.262 1.00 74.44 90 ILE A CA 1
ATOM 737 C C . ILE A 1 90 ? -8.868 1.042 16.761 1.00 74.44 90 ILE A C 1
ATOM 739 O O . ILE A 1 90 ? -9.795 0.948 17.568 1.00 74.44 90 ILE A O 1
ATOM 743 N N . ALA A 1 91 ? -7.594 1.054 17.158 1.00 77.81 91 ALA A N 1
ATOM 744 C CA . ALA A 1 91 ? -7.196 0.954 18.558 1.00 77.81 91 ALA A CA 1
ATOM 745 C C . ALA A 1 91 ? -7.700 2.145 19.387 1.00 77.81 91 ALA A C 1
ATOM 747 O O . ALA A 1 91 ? -8.190 1.944 20.498 1.00 77.81 91 ALA A O 1
ATOM 748 N N . ARG A 1 92 ? -7.634 3.369 18.846 1.00 83.12 92 ARG A N 1
ATOM 749 C CA . ARG A 1 92 ? -8.178 4.568 19.503 1.00 83.12 92 ARG A CA 1
ATOM 750 C C . ARG A 1 92 ? -9.689 4.475 19.702 1.00 83.12 92 ARG A C 1
ATOM 752 O O . ARG A 1 92 ? -10.157 4.726 20.808 1.00 83.12 92 ARG A O 1
ATOM 759 N N . MET A 1 93 ? -10.436 4.042 18.685 1.00 77.19 93 MET A N 1
ATOM 760 C CA . MET A 1 93 ? -11.887 3.850 18.810 1.00 77.19 93 MET A CA 1
ATOM 761 C C . MET A 1 93 ? -12.247 2.798 19.866 1.00 77.19 93 MET A C 1
ATOM 763 O O . MET A 1 93 ? -13.148 3.024 20.668 1.00 77.19 93 MET A O 1
ATOM 767 N N . ARG A 1 94 ? -11.519 1.672 19.918 1.00 80.75 94 ARG A N 1
ATOM 768 C CA . ARG A 1 94 ? -11.748 0.636 20.941 1.00 80.75 94 ARG A CA 1
ATOM 769 C C . ARG A 1 94 ? -11.523 1.152 22.361 1.00 80.75 94 ARG A C 1
ATOM 771 O O . ARG A 1 94 ? -12.306 0.813 23.239 1.00 80.75 94 ARG A O 1
ATOM 778 N N . ARG A 1 95 ? -10.483 1.962 22.594 1.00 85.31 95 ARG A N 1
ATOM 779 C CA . ARG A 1 95 ? -10.234 2.565 23.917 1.00 85.31 95 ARG A CA 1
ATOM 780 C C . ARG A 1 95 ? -11.362 3.510 24.325 1.00 85.31 95 ARG A C 1
ATOM 782 O O . ARG A 1 95 ? -11.893 3.356 25.416 1.00 85.31 95 ARG A O 1
ATOM 789 N N . ALA A 1 96 ? -11.781 4.396 23.422 1.00 84.62 96 ALA A N 1
ATOM 790 C CA . ALA A 1 96 ? -12.879 5.326 23.685 1.00 84.62 96 ALA A CA 1
ATOM 791 C C . ALA A 1 96 ? -14.205 4.604 24.000 1.00 84.62 96 ALA A C 1
ATOM 793 O O . ALA A 1 96 ? -14.978 5.053 24.842 1.00 84.62 96 ALA A O 1
ATOM 794 N N . GLU A 1 97 ? -14.475 3.468 23.350 1.00 83.81 97 GLU A N 1
ATOM 795 C CA . GLU A 1 97 ? -15.670 2.669 23.644 1.00 83.81 97 GLU A CA 1
ATOM 796 C C . GLU A 1 97 ? -15.586 1.974 25.014 1.00 83.81 97 GLU A C 1
ATOM 798 O O . GLU A 1 97 ? -16.579 1.918 25.736 1.00 83.81 97 GLU A O 1
ATOM 803 N N . LEU A 1 98 ? -14.403 1.486 25.408 1.00 87.69 98 LEU A N 1
ATOM 804 C CA . LEU A 1 98 ? -14.190 0.904 26.737 1.00 87.69 98 LEU A CA 1
ATOM 805 C C . LEU A 1 98 ? -14.378 1.941 27.853 1.00 87.69 98 LEU A C 1
ATOM 807 O O . LEU A 1 98 ? -15.075 1.647 28.822 1.00 87.69 98 LEU A O 1
ATOM 811 N N . GLU A 1 99 ? -13.841 3.151 27.683 1.00 83.12 99 GLU A N 1
ATOM 812 C CA . GLU A 1 99 ? -14.031 4.266 28.625 1.00 83.12 99 GLU A CA 1
ATOM 813 C C . GLU A 1 99 ? -15.522 4.611 28.784 1.00 83.12 99 GLU A C 1
ATOM 815 O O . GLU A 1 99 ? -16.030 4.660 29.903 1.00 83.12 99 GLU A O 1
ATOM 820 N N . ARG A 1 100 ? -16.277 4.714 27.679 1.00 84.75 100 ARG A N 1
ATOM 821 C CA . ARG A 1 100 ? -17.739 4.933 27.724 1.00 84.75 100 ARG A CA 1
ATOM 822 C C . ARG A 1 100 ? -18.500 3.828 28.458 1.00 84.75 100 ARG A C 1
ATOM 824 O O . ARG A 1 100 ? -19.507 4.093 29.118 1.00 84.75 100 ARG A O 1
ATOM 831 N N . LEU A 1 101 ? -18.088 2.570 28.301 1.00 86.00 101 LEU A N 1
ATOM 832 C CA . LEU A 1 101 ? -18.715 1.440 28.993 1.00 86.00 101 LEU A CA 1
ATOM 833 C C . LEU A 1 101 ? -18.404 1.456 30.495 1.00 86.00 101 LEU A C 1
ATOM 835 O O . LEU A 1 101 ? -19.271 1.104 31.299 1.00 86.00 101 LEU A O 1
ATOM 839 N N . GLU A 1 102 ? -17.201 1.879 30.878 1.00 81.88 102 GLU A N 1
ATOM 840 C CA . GLU A 1 102 ? -16.798 2.047 32.273 1.00 81.88 102 GLU A CA 1
ATOM 841 C C . GLU A 1 102 ? -17.542 3.212 32.943 1.00 81.88 102 GLU A C 1
ATOM 843 O O . GLU A 1 102 ? -18.112 3.026 34.018 1.00 81.88 102 GLU A O 1
ATOM 848 N N . GLU A 1 103 ? -17.684 4.356 32.267 1.00 75.44 103 GLU A N 1
ATOM 849 C CA . GLU A 1 103 ? -18.509 5.486 32.727 1.00 75.44 103 GLU A CA 1
ATOM 850 C C . GLU A 1 103 ? -19.966 5.070 32.990 1.00 75.44 103 GLU A C 1
ATOM 852 O O . GLU A 1 103 ? -20.535 5.385 34.038 1.00 75.44 103 GLU A O 1
ATOM 857 N N . LYS A 1 104 ? -20.570 4.287 32.083 1.00 75.06 104 LYS A N 1
ATOM 858 C CA . LYS A 1 104 ? -21.922 3.730 32.276 1.00 75.06 104 LYS A CA 1
ATOM 859 C C . LYS A 1 104 ? -22.004 2.796 33.482 1.00 75.06 104 LYS A C 1
ATOM 861 O O . LYS A 1 104 ? -23.019 2.793 34.175 1.00 75.06 104 LYS A O 1
ATOM 866 N N . ARG A 1 105 ? -20.967 1.995 33.748 1.00 71.94 105 ARG A N 1
ATOM 867 C CA . ARG A 1 105 ? -20.922 1.141 34.947 1.00 71.94 105 ARG A CA 1
ATOM 868 C C . ARG A 1 105 ? -20.851 1.970 36.221 1.00 71.94 105 ARG A C 1
ATOM 870 O O . ARG A 1 105 ? -21.567 1.645 37.159 1.00 71.94 105 ARG A O 1
ATOM 877 N N . VAL A 1 106 ? -20.042 3.029 36.242 1.00 66.81 106 VAL A N 1
ATOM 878 C CA . VAL A 1 106 ? -19.926 3.932 37.396 1.00 66.81 106 VAL A CA 1
ATOM 879 C C . VAL A 1 106 ? -21.244 4.663 37.664 1.00 66.81 106 VAL A C 1
ATOM 881 O O . VAL A 1 106 ? -21.665 4.729 38.815 1.00 66.81 106 VAL A O 1
ATOM 884 N N . MET A 1 107 ? -21.942 5.138 36.625 1.00 60.91 107 MET A N 1
ATOM 885 C CA . MET A 1 107 ? -23.254 5.786 36.785 1.00 60.91 107 MET A CA 1
ATOM 886 C C . MET A 1 107 ? -24.360 4.831 37.252 1.00 60.91 107 MET A C 1
ATOM 888 O O . MET A 1 107 ? -25.284 5.261 37.933 1.00 60.91 107 MET A O 1
ATOM 892 N N . ASN A 1 108 ? -24.246 3.540 36.936 1.00 67.75 108 ASN A N 1
ATOM 893 C CA . ASN A 1 108 ? -25.175 2.503 37.390 1.00 67.75 108 ASN A CA 1
ATOM 894 C C . ASN A 1 108 ? -24.770 1.867 38.730 1.00 67.75 108 ASN A C 1
ATOM 896 O O . ASN A 1 108 ? -25.354 0.859 39.134 1.00 67.75 108 ASN A O 1
ATOM 900 N N . LEU A 1 109 ? -23.759 2.404 39.422 1.00 69.62 109 LEU A N 1
ATOM 901 C CA . LEU A 1 109 ? -23.453 1.950 40.77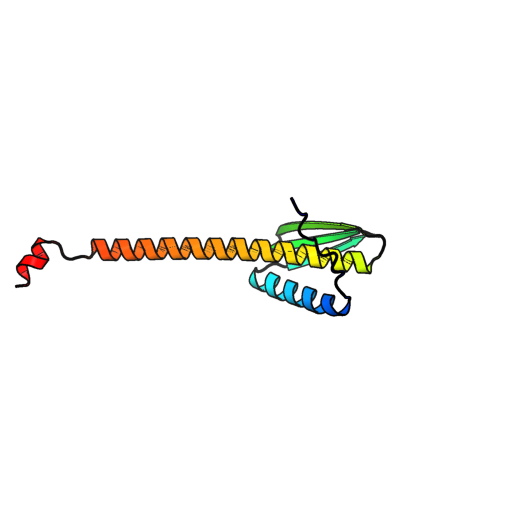0 1.00 69.62 109 LEU A CA 1
ATOM 902 C C . LEU A 1 109 ? -24.587 2.378 41.708 1.00 69.62 109 LEU A C 1
ATOM 904 O O . LEU A 1 109 ? -24.939 3.557 41.722 1.00 69.62 109 LEU A O 1
ATOM 908 N N . PRO A 1 110 ? -25.111 1.467 42.549 1.00 68.00 110 PRO A N 1
ATOM 909 C CA . PRO A 1 110 ? -26.115 1.837 43.532 1.00 68.00 110 PRO A CA 1
ATOM 910 C C . PRO A 1 110 ? -25.565 2.955 44.414 1.00 68.00 110 PRO A C 1
ATOM 912 O O . PRO A 1 110 ? -24.409 2.902 44.876 1.00 68.00 110 PRO A O 1
ATOM 915 N N . SER A 1 111 ? -26.394 3.968 44.629 1.00 75.88 111 SER A N 1
ATOM 916 C CA . SER A 1 111 ? -26.112 5.090 45.511 1.00 75.88 111 SER A CA 1
ATOM 917 C C . SER A 1 111 ? -25.773 4.590 46.918 1.00 75.88 111 SER A C 1
ATOM 919 O O . SER A 1 111 ? -26.154 3.494 47.341 1.00 75.88 111 SER A O 1
ATOM 921 N N . TRP A 1 112 ? -25.032 5.391 47.683 1.00 73.19 112 TRP A N 1
ATOM 922 C CA . TRP A 1 112 ? -24.634 5.016 49.045 1.00 73.19 112 TRP A CA 1
ATOM 923 C C . TRP A 1 112 ? -25.851 4.729 49.948 1.00 73.19 112 TRP A C 1
ATOM 925 O O . TRP A 1 112 ? -25.787 3.864 50.821 1.00 73.19 112 TRP A O 1
ATOM 935 N N .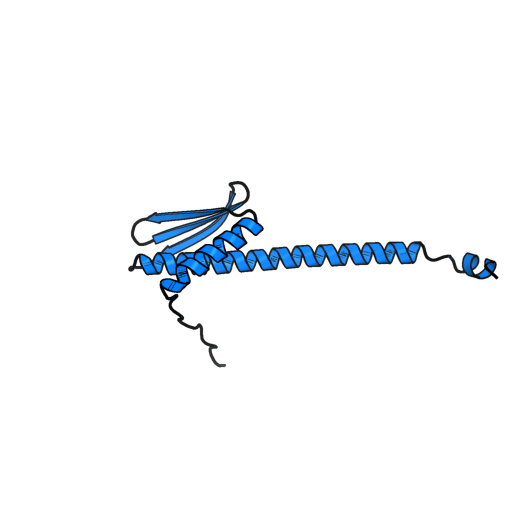 GLN A 1 113 ? -26.978 5.404 49.692 1.00 73.12 113 GLN A N 1
ATOM 936 C CA . GLN A 1 113 ? -28.263 5.165 50.355 1.00 73.12 113 GLN A CA 1
ATOM 937 C C . GLN A 1 113 ? -28.892 3.818 49.966 1.00 73.12 113 GLN A C 1
ATOM 939 O O . GLN A 1 113 ? -29.299 3.076 50.857 1.00 73.12 113 GLN A O 1
ATOM 944 N N . GLU A 1 114 ? -28.906 3.448 48.681 1.00 74.12 114 GLU A N 1
ATOM 945 C CA . GLU A 1 114 ? -29.416 2.140 48.225 1.00 74.12 114 GLU A CA 1
ATOM 946 C C . GLU A 1 114 ? -28.606 0.970 48.795 1.00 74.12 114 GLU A C 1
ATOM 948 O O . GLU A 1 114 ? -29.171 -0.055 49.172 1.00 74.12 114 GLU A O 1
ATOM 953 N N . ARG A 1 115 ? -27.287 1.136 48.956 1.00 70.50 115 ARG A N 1
ATOM 954 C CA . ARG A 1 115 ? -26.435 0.122 49.605 1.00 70.50 115 ARG A CA 1
ATOM 955 C C . ARG A 1 115 ? -26.786 -0.074 51.077 1.00 70.50 115 ARG A C 1
ATOM 957 O O . ARG A 1 115 ? -26.705 -1.194 51.579 1.00 70.50 115 ARG A O 1
ATOM 964 N N . ARG A 1 116 ? -27.178 1.001 51.766 1.00 69.06 116 ARG A N 1
ATOM 965 C CA . ARG A 1 116 ? -27.507 0.982 53.197 1.00 69.06 116 ARG A CA 1
ATOM 966 C C . ARG A 1 116 ? -28.841 0.297 53.494 1.00 69.06 116 ARG A C 1
ATOM 968 O O . ARG A 1 116 ? -28.948 -0.338 54.533 1.00 69.06 116 ARG A O 1
ATOM 975 N N . ASN A 1 117 ? -29.800 0.394 52.575 1.00 68.81 117 ASN A N 1
ATOM 976 C CA . ASN A 1 117 ? -31.140 -0.183 52.713 1.00 68.81 117 ASN A CA 1
ATOM 977 C C . ASN A 1 117 ? -31.224 -1.668 52.298 1.00 68.81 117 ASN A C 1
ATOM 979 O O . ASN A 1 117 ? -32.292 -2.258 52.396 1.00 68.81 117 ASN A O 1
ATOM 983 N N . SER A 1 118 ? -30.124 -2.264 51.815 1.00 63.62 118 SER A N 1
ATOM 984 C CA . SER A 1 118 ? -30.059 -3.681 51.400 1.00 63.62 118 SER A CA 1
ATOM 985 C C . SER A 1 118 ? -29.664 -4.666 52.516 1.00 63.62 118 SER A C 1
ATOM 987 O O . SER A 1 118 ? -29.451 -5.846 52.241 1.00 63.62 118 SER A O 1
ATOM 989 N N . LYS A 1 119 ? -29.540 -4.188 53.760 1.00 53.00 119 LYS A N 1
ATOM 990 C CA . LYS A 1 119 ? -29.366 -5.007 54.970 1.00 53.00 119 LYS A CA 1
ATOM 991 C C . LYS A 1 119 ? -30.677 -5.096 55.731 1.00 53.00 119 LYS A C 1
ATOM 993 O O . LYS A 1 119 ? -30.926 -6.186 56.284 1.00 53.00 119 LYS A O 1
#

Organism: NCBI:txid1121895

Sequence (119 aa):
MELHSVNNEYVRLGELDKVVSECRVIANKLSLIISWRIKKRTATVFLKYNGHIVWQNNFTNDMPHMVLCNMYAGVQQELYKRTMENNESIARMRRAELERLEEKRVMNLPSWQERRNSK